Protein AF-A0A822YHT6-F1 (afdb_monomer_lite)

Foldseek 3Di:
DPPVCFLLVQLCVPPNCPAQCSQVSSVLLCLQVQNQAAQDKDWDWDDHPPGDIDIDIDGRNHRRHRDCPTPCNVPSVVDDDDDDD

Sequence (85 aa):
MPVHVEASRMSLHRFGNTSSSSIWYELAYTEAKGRMLKGHRVWQIAFGSGFKCNSAVWEALRHVKPSPKGPWEDCIDRYPVQTVS

InterPro domains:
  IPR012392 Very-long-chain 3-ketoacyl-CoA synthase [PTHR31561] (3-82)
  IPR013747 Beta-ketoacyl-[acyl-carrier-protein] synthase III, C-terminal [PF08541] (8-59)
  IPR016039 Thiolase-like [G3DSA:3.40.47.10] (2-60)
  IPR016039 Thiolase-like [SSF53901] (4-59)

pLDDT: mean 92.35, std 7.75, range [58.66, 97.94]

Radius of gyration: 13.27 Å; chains: 1; bounding box: 37×29×32 Å

Structure (mmCIF, N/CA/C/O backbone):
data_AF-A0A822YHT6-F1
#
_entry.id   AF-A0A822YHT6-F1
#
loop_
_atom_site.group_PDB
_atom_site.id
_atom_site.type_symbol
_atom_site.label_atom_id
_atom_site.label_alt_id
_atom_site.label_comp_id
_atom_site.label_asym_id
_atom_site.label_entity_id
_atom_site.label_seq_id
_atom_site.pdbx_PDB_ins_code
_atom_site.Cartn_x
_atom_site.Cartn_y
_atom_site.Cartn_z
_atom_site.occupancy
_atom_site.B_iso_or_equiv
_atom_site.auth_seq_id
_atom_site.auth_comp_id
_atom_site.auth_asym_id
_atom_site.auth_atom_id
_atom_site.pdbx_PDB_model_num
ATOM 1 N N . MET A 1 1 ? -7.087 -15.569 -5.751 1.00 58.66 1 MET A N 1
ATOM 2 C CA . MET A 1 1 ? -5.740 -15.151 -5.294 1.00 58.66 1 MET A CA 1
ATOM 3 C C . MET A 1 1 ? -5.695 -15.201 -3.775 1.00 58.66 1 MET A C 1
ATOM 5 O O . MET A 1 1 ? -6.733 -14.937 -3.177 1.00 58.66 1 MET A O 1
ATOM 9 N N . PRO A 1 2 ? -4.548 -15.509 -3.147 1.00 75.06 2 PRO A N 1
ATOM 10 C CA . PRO A 1 2 ? -4.403 -15.359 -1.702 1.00 75.06 2 PRO A CA 1
ATOM 11 C C . PRO A 1 2 ? -4.678 -13.906 -1.294 1.00 75.06 2 PRO A C 1
ATOM 13 O O . PRO A 1 2 ? -4.108 -12.988 -1.885 1.00 75.06 2 PRO A O 1
ATOM 16 N N . VAL A 1 3 ? -5.532 -13.692 -0.288 1.00 78.75 3 VAL A N 1
ATOM 17 C CA . VAL A 1 3 ? -5.941 -12.345 0.165 1.00 78.75 3 VAL A CA 1
ATOM 18 C C . VAL A 1 3 ? -4.742 -11.454 0.520 1.00 78.75 3 VAL A C 1
ATOM 20 O O . VAL A 1 3 ? -4.766 -10.250 0.284 1.00 78.75 3 VAL A O 1
ATOM 23 N N . HIS A 1 4 ? -3.658 -12.060 1.016 1.00 81.81 4 HIS A N 1
ATOM 24 C CA . HIS A 1 4 ? -2.449 -11.364 1.457 1.00 81.81 4 HIS A CA 1
ATOM 25 C C . HIS A 1 4 ? -1.611 -10.759 0.319 1.00 81.81 4 HIS A C 1
ATOM 27 O O . HIS A 1 4 ? -0.879 -9.810 0.566 1.00 81.81 4 HIS A O 1
ATOM 33 N N . VAL A 1 5 ? -1.722 -11.261 -0.919 1.00 90.94 5 VAL A N 1
ATOM 34 C CA . VAL A 1 5 ? -0.965 -10.730 -2.077 1.00 90.94 5 VAL A CA 1
ATOM 35 C C . VAL A 1 5 ? -1.818 -9.862 -3.001 1.00 90.94 5 VAL A C 1
ATOM 37 O O . VAL A 1 5 ? -1.321 -9.336 -3.996 1.00 90.94 5 VAL A O 1
ATOM 40 N N . GLU A 1 6 ? -3.109 -9.720 -2.693 1.00 94.69 6 GLU A N 1
ATOM 41 C CA . GLU A 1 6 ? -4.060 -8.980 -3.518 1.00 94.69 6 GLU A CA 1
ATOM 42 C C . GLU A 1 6 ? -3.618 -7.526 -3.705 1.00 94.69 6 GLU A C 1
ATOM 44 O O . GLU A 1 6 ? -3.520 -7.072 -4.839 1.00 94.69 6 GLU A O 1
ATOM 49 N N . ALA A 1 7 ? -3.287 -6.821 -2.618 1.00 95.12 7 ALA A N 1
ATOM 50 C CA . ALA A 1 7 ? -2.899 -5.413 -2.681 1.00 95.12 7 ALA A CA 1
A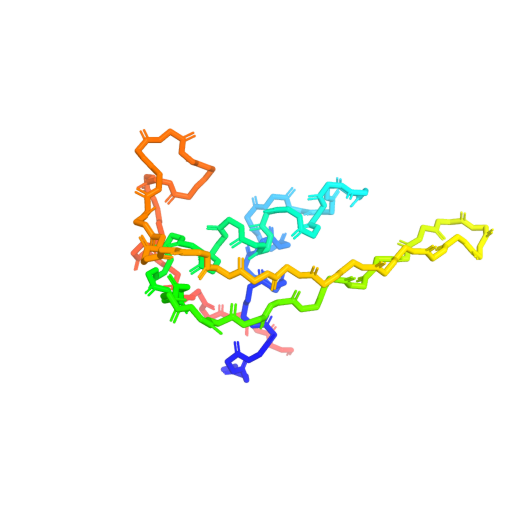TOM 51 C C . ALA A 1 7 ? -1.695 -5.189 -3.607 1.00 95.12 7 ALA A C 1
ATOM 53 O O . ALA A 1 7 ? -1.753 -4.331 -4.483 1.00 95.12 7 ALA A O 1
ATOM 54 N N . SER A 1 8 ? -0.648 -6.009 -3.478 1.00 94.44 8 SER A N 1
ATOM 55 C CA . SER A 1 8 ? 0.546 -5.907 -4.323 1.00 94.44 8 SER A CA 1
ATOM 56 C C . SER A 1 8 ? 0.239 -6.178 -5.796 1.00 94.44 8 SER A C 1
ATOM 58 O O . SER A 1 8 ? 0.577 -5.376 -6.666 1.00 94.44 8 SER A O 1
ATOM 60 N N . ARG A 1 9 ? -0.505 -7.252 -6.099 1.00 94.50 9 ARG A N 1
ATOM 61 C CA . ARG A 1 9 ? -0.860 -7.593 -7.487 1.00 94.50 9 ARG A CA 1
ATOM 62 C C . ARG A 1 9 ? -1.786 -6.564 -8.125 1.00 94.50 9 ARG A C 1
ATOM 64 O O . ARG A 1 9 ? -1.619 -6.264 -9.301 1.00 94.50 9 ARG A O 1
ATOM 71 N N . MET A 1 10 ? -2.7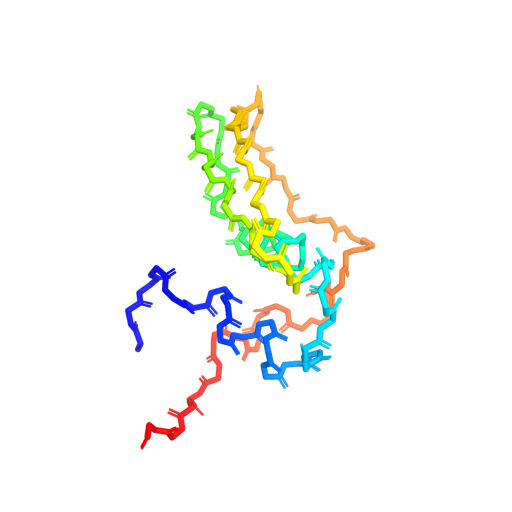60 -6.037 -7.385 1.00 96.56 10 MET A N 1
ATOM 72 C CA . MET A 1 10 ? -3.698 -5.050 -7.926 1.00 96.56 10 MET A CA 1
ATOM 73 C C . MET A 1 10 ? -3.016 -3.696 -8.121 1.00 96.56 10 MET A C 1
ATOM 75 O O . MET A 1 10 ? -3.201 -3.087 -9.176 1.00 96.56 10 MET A O 1
ATOM 79 N N . SER A 1 11 ? -2.180 -3.262 -7.168 1.00 96.44 11 SER A N 1
ATOM 80 C CA . SER A 1 11 ? -1.332 -2.071 -7.321 1.00 96.44 11 SER A CA 1
ATOM 81 C C . SER A 1 11 ? -0.435 -2.187 -8.549 1.00 96.44 11 SER A C 1
ATOM 83 O O . SER A 1 11 ? -0.444 -1.289 -9.387 1.00 96.44 11 SER A O 1
ATOM 85 N N . LEU A 1 12 ? 0.260 -3.319 -8.708 1.00 95.62 12 LEU A N 1
ATOM 86 C CA . LEU A 1 12 ? 1.122 -3.573 -9.861 1.00 95.62 12 LEU A CA 1
ATOM 87 C C . LEU A 1 12 ? 0.332 -3.606 -11.175 1.00 95.62 12 LEU A C 1
ATOM 89 O O . LEU A 1 12 ? 0.756 -3.009 -12.157 1.00 95.62 12 LEU A O 1
ATOM 93 N N . HIS A 1 13 ? -0.828 -4.264 -11.200 1.00 95.62 13 HIS A N 1
ATOM 94 C CA . HIS A 1 13 ? -1.690 -4.314 -12.381 1.00 95.62 13 HIS A CA 1
ATOM 95 C C . HIS A 1 13 ? -2.161 -2.915 -12.813 1.00 95.62 13 HIS A C 1
ATOM 97 O O . HIS A 1 13 ? -2.214 -2.631 -14.004 1.00 95.62 13 HIS A O 1
ATOM 103 N N . ARG A 1 14 ? -2.547 -2.045 -11.868 1.00 95.81 14 ARG A N 1
ATOM 104 C CA . ARG A 1 14 ? -3.085 -0.710 -12.185 1.00 95.81 14 ARG A CA 1
ATOM 105 C C . ARG A 1 14 ? -1.998 0.312 -12.506 1.00 95.81 14 ARG A C 1
ATOM 107 O O . ARG A 1 14 ? -2.149 1.067 -13.458 1.00 95.81 14 ARG A O 1
ATOM 114 N N . PHE A 1 15 ? -0.955 0.374 -11.683 1.00 96.50 15 PHE A N 1
ATOM 115 C CA . PHE A 1 15 ? 0.022 1.466 -11.701 1.00 96.50 15 PHE A CA 1
ATOM 116 C C . PHE A 1 15 ? 1.399 1.046 -12.217 1.00 96.50 15 PHE A C 1
ATOM 118 O O . PHE A 1 15 ? 2.271 1.895 -12.397 1.00 96.50 15 PHE A O 1
ATOM 125 N N . GLY A 1 16 ? 1.616 -0.249 -12.452 1.00 96.38 16 GLY A N 1
ATOM 126 C CA . GLY A 1 16 ? 2.946 -0.778 -12.710 1.00 96.38 16 GLY A CA 1
ATOM 127 C C . GLY A 1 16 ? 3.849 -0.673 -11.481 1.00 96.38 16 GLY A C 1
ATOM 128 O O . GLY A 1 16 ? 3.400 -0.506 -10.345 1.00 96.38 16 GLY A O 1
ATOM 129 N N . ASN A 1 17 ? 5.153 -0.807 -11.710 1.00 95.19 17 ASN A N 1
ATOM 130 C CA . ASN A 1 17 ? 6.151 -0.629 -10.664 1.00 95.19 17 ASN A CA 1
ATOM 131 C C . ASN A 1 17 ? 6.374 0.871 -10.422 1.00 95.19 17 ASN A C 1
ATOM 133 O O . ASN A 1 17 ? 7.081 1.527 -11.186 1.00 95.19 17 ASN A O 1
ATOM 137 N N . THR A 1 18 ? 5.815 1.404 -9.335 1.00 96.06 18 THR A N 1
ATOM 138 C CA . THR A 1 18 ? 6.002 2.804 -8.915 1.00 96.06 18 THR A CA 1
ATOM 139 C C . THR A 1 18 ? 7.217 2.976 -7.991 1.00 96.06 18 THR A C 1
ATOM 141 O O . THR A 1 18 ? 7.304 3.918 -7.194 1.00 96.06 18 THR A O 1
ATOM 144 N N . SER A 1 19 ? 8.191 2.064 -8.109 1.00 93.50 19 SER A N 1
ATOM 145 C CA . SER A 1 19 ? 9.448 2.031 -7.363 1.00 93.50 19 SER A CA 1
ATOM 146 C C . SER A 1 19 ? 9.197 2.084 -5.849 1.00 93.50 19 SER A C 1
ATOM 148 O O . SER A 1 19 ? 8.321 1.381 -5.337 1.00 93.50 19 SER A O 1
ATOM 150 N N . SER A 1 20 ? 9.928 2.926 -5.121 1.00 92.00 20 SER A N 1
ATOM 151 C CA . SER A 1 20 ? 9.836 3.090 -3.665 1.00 92.00 20 SER A CA 1
ATOM 152 C C . SER A 1 20 ? 8.439 3.457 -3.152 1.00 92.00 20 SER A C 1
ATOM 154 O O . SER A 1 20 ? 8.146 3.219 -1.981 1.00 92.00 20 SER A O 1
ATOM 156 N N . SER A 1 21 ? 7.566 4.011 -4.000 1.00 95.00 21 SER A N 1
ATOM 157 C CA . SER A 1 21 ? 6.210 4.392 -3.599 1.00 95.00 21 SER A CA 1
ATOM 158 C C . SER A 1 21 ? 5.206 3.232 -3.608 1.00 95.00 21 SER A C 1
ATOM 160 O O . SER A 1 21 ? 4.132 3.371 -3.025 1.00 95.00 21 SER A O 1
ATOM 162 N N . SER A 1 22 ? 5.557 2.072 -4.180 1.00 95.50 22 SER A N 1
ATOM 163 C CA . SER A 1 22 ? 4.650 0.919 -4.344 1.00 95.50 22 SER A CA 1
ATOM 164 C C . SER A 1 22 ? 3.983 0.492 -3.030 1.00 95.50 22 SER A C 1
ATOM 166 O O . SER A 1 22 ? 2.768 0.307 -2.985 1.00 95.50 22 SER A O 1
ATOM 168 N N . ILE A 1 23 ? 4.742 0.454 -1.928 1.00 95.31 23 ILE A N 1
ATOM 169 C CA . ILE A 1 23 ? 4.235 0.067 -0.598 1.00 95.31 23 ILE A CA 1
ATOM 170 C C . ILE A 1 23 ? 3.106 0.976 -0.084 1.00 95.31 23 ILE A C 1
ATOM 172 O O . ILE A 1 23 ? 2.270 0.546 0.711 1.00 95.31 23 ILE A O 1
ATOM 176 N N . TRP A 1 24 ? 3.069 2.236 -0.527 1.00 95.75 24 TRP A N 1
ATOM 177 C CA . TRP A 1 24 ? 2.038 3.197 -0.142 1.00 95.75 24 TRP A CA 1
ATOM 178 C C . TRP A 1 24 ? 0.769 3.014 -0.968 1.00 95.75 24 TRP A C 1
ATOM 180 O O . TRP A 1 24 ? -0.325 3.137 -0.425 1.00 95.75 24 TRP A O 1
ATOM 190 N N . TYR A 1 25 ? 0.894 2.652 -2.247 1.00 96.88 25 TYR A N 1
ATOM 191 C CA . TYR A 1 25 ? -0.256 2.288 -3.080 1.00 96.88 25 TYR A CA 1
ATOM 192 C C . TYR A 1 25 ? -0.920 0.994 -2.594 1.00 96.88 25 TYR A C 1
ATOM 194 O O . TYR A 1 25 ? -2.149 0.906 -2.590 1.00 96.88 25 TYR A O 1
ATOM 202 N N . GLU A 1 26 ? -0.129 0.027 -2.118 1.00 96.00 26 GLU A N 1
ATOM 203 C CA . GLU A 1 26 ? -0.622 -1.204 -1.483 1.00 96.00 26 GLU A CA 1
ATOM 204 C C . GLU A 1 26 ? -1.350 -0.933 -0.159 1.00 96.00 26 GLU A C 1
ATOM 206 O O . GLU A 1 26 ? -2.426 -1.490 0.092 1.00 96.00 26 GLU A O 1
ATOM 211 N N . LEU A 1 27 ? -0.802 -0.040 0.673 1.00 95.75 27 LEU A N 1
ATOM 212 C CA . LEU A 1 27 ? -1.485 0.405 1.884 1.00 95.75 27 LEU A CA 1
ATOM 213 C C . LEU A 1 27 ? -2.802 1.096 1.518 1.00 95.75 27 LEU A C 1
ATOM 215 O O . LEU A 1 27 ? -3.848 0.658 1.988 1.00 95.75 27 LEU A O 1
ATOM 219 N N . ALA A 1 28 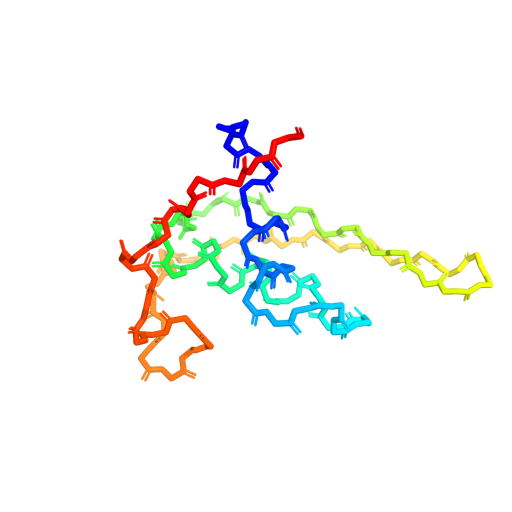? -2.770 2.074 0.607 1.00 96.31 28 ALA A N 1
ATOM 220 C CA . ALA A 1 28 ? -3.946 2.804 0.131 1.00 96.31 28 ALA A CA 1
ATOM 221 C C . ALA A 1 28 ? -5.025 1.877 -0.453 1.00 96.31 28 ALA A C 1
ATOM 223 O O . ALA A 1 28 ? -6.213 2.114 -0.246 1.00 96.31 28 ALA A O 1
ATOM 224 N N . TYR A 1 29 ? -4.638 0.798 -1.143 1.00 96.56 29 TYR A N 1
ATOM 225 C CA . TYR A 1 29 ? -5.571 -0.231 -1.614 1.00 96.56 29 TYR A CA 1
ATOM 226 C C . TYR A 1 29 ? -6.290 -0.902 -0.437 1.00 96.56 29 TYR A C 1
ATOM 228 O O . TYR A 1 29 ? -7.509 -1.075 -0.448 1.00 96.56 29 TYR A O 1
ATOM 236 N N . THR A 1 30 ? -5.539 -1.250 0.608 1.00 95.38 30 THR A N 1
ATOM 237 C CA . THR A 1 30 ? -6.077 -1.856 1.833 1.00 95.38 30 THR A CA 1
ATOM 238 C C . THR A 1 30 ? -7.038 -0.906 2.559 1.00 95.38 30 THR A C 1
ATOM 240 O O . THR A 1 30 ? -8.095 -1.348 3.020 1.00 95.38 30 THR A O 1
ATOM 243 N N . GLU A 1 31 ? -6.726 0.395 2.608 1.00 95.50 31 GLU A N 1
ATOM 244 C CA . GLU A 1 31 ? -7.631 1.423 3.151 1.00 95.50 31 GLU A CA 1
ATOM 245 C C . GLU A 1 31 ? -8.904 1.547 2.311 1.00 95.50 31 GLU A C 1
ATOM 247 O O . GLU A 1 31 ? -10.008 1.552 2.852 1.00 95.50 31 GLU A O 1
ATOM 252 N N . ALA A 1 32 ? -8.761 1.598 0.984 1.00 96.38 32 ALA A N 1
ATOM 253 C CA . ALA A 1 32 ? -9.873 1.738 0.052 1.00 96.38 32 ALA A CA 1
ATOM 254 C C . ALA A 1 32 ? -10.813 0.521 0.082 1.00 96.38 32 ALA A C 1
ATOM 256 O O . ALA A 1 32 ? -12.023 0.669 -0.065 1.00 96.38 32 ALA A O 1
ATOM 257 N N . LYS A 1 33 ? -10.284 -0.679 0.360 1.00 95.00 33 LYS A N 1
ATOM 258 C CA . LYS A 1 33 ? -11.085 -1.882 0.638 1.00 95.00 33 LYS A CA 1
ATOM 259 C C . LYS A 1 33 ? -11.795 -1.865 1.994 1.00 95.00 33 LYS A C 1
ATOM 261 O O . LYS A 1 33 ? -12.504 -2.820 2.302 1.00 95.00 33 LYS A O 1
ATOM 266 N N . GLY A 1 34 ? -11.590 -0.838 2.817 1.00 94.25 34 GLY A N 1
ATOM 267 C CA . GLY A 1 34 ? -12.165 -0.746 4.158 1.00 94.25 34 GLY A CA 1
ATOM 268 C C . GLY A 1 34 ? -11.613 -1.795 5.126 1.00 94.25 34 GLY A C 1
ATOM 269 O O . GLY A 1 34 ? -12.268 -2.125 6.111 1.00 94.25 34 GLY A O 1
ATOM 270 N N . ARG A 1 35 ? -10.422 -2.351 4.855 1.00 93.81 35 ARG A N 1
ATOM 271 C CA . ARG A 1 35 ? -9.843 -3.467 5.630 1.00 93.81 35 ARG A CA 1
ATOM 272 C C . ARG A 1 35 ? -8.980 -3.010 6.814 1.00 93.81 35 ARG A C 1
ATOM 274 O O . ARG A 1 35 ? -8.442 -3.843 7.542 1.00 93.81 35 ARG A O 1
ATOM 281 N N . MET A 1 36 ? -8.844 -1.701 7.030 1.00 95.31 36 MET A N 1
ATOM 282 C CA . MET A 1 36 ? -8.036 -1.140 8.113 1.00 95.31 36 MET A CA 1
ATOM 283 C C . MET A 1 36 ? -8.910 -0.587 9.247 1.00 95.31 36 MET A C 1
ATOM 285 O O . MET A 1 36 ? -9.435 0.526 9.187 1.00 95.31 36 MET A O 1
ATOM 289 N N . LEU A 1 37 ? -9.070 -1.395 10.296 1.00 96.50 37 LEU A N 1
ATOM 290 C CA . LEU A 1 37 ? -9.879 -1.082 11.474 1.00 96.50 37 LEU A CA 1
ATOM 291 C C . LEU A 1 37 ? -9.001 -0.593 12.630 1.00 96.50 37 LEU A C 1
ATOM 293 O O . LEU A 1 37 ? -7.797 -0.841 12.654 1.00 96.50 37 LEU A O 1
ATOM 297 N N . LYS A 1 38 ? -9.612 0.082 13.611 1.00 97.94 38 LYS A N 1
ATOM 298 C CA . LYS A 1 38 ? -8.907 0.535 14.816 1.00 97.94 38 LYS A CA 1
ATOM 299 C C . LYS A 1 38 ? -8.205 -0.642 15.510 1.00 97.94 38 LYS A C 1
ATOM 301 O O . LYS A 1 38 ? -8.814 -1.688 15.705 1.00 97.94 38 LYS A O 1
ATOM 306 N N . GLY A 1 39 ? -6.948 -0.451 15.900 1.00 97.88 39 GLY A N 1
ATOM 307 C CA . GLY A 1 39 ? -6.101 -1.455 16.546 1.00 97.88 39 GLY A CA 1
ATOM 308 C C . GLY A 1 39 ? -5.417 -2.429 15.581 1.00 97.88 39 GLY A C 1
ATOM 309 O O . GLY A 1 39 ? -4.542 -3.178 16.010 1.00 97.88 39 GLY A O 1
ATOM 310 N N . HIS A 1 40 ? -5.757 -2.427 14.283 1.00 97.06 40 HIS A N 1
ATOM 311 C CA . HIS A 1 40 ? -5.007 -3.210 13.298 1.00 97.06 40 HIS A CA 1
ATOM 312 C C . HIS A 1 40 ? -3.564 -2.717 13.216 1.00 97.06 40 HIS A C 1
ATOM 314 O O . HIS A 1 40 ? -3.301 -1.512 13.246 1.00 97.06 40 HIS A O 1
ATOM 320 N N . ARG A 1 41 ? -2.638 -3.664 13.056 1.00 96.94 41 ARG A N 1
ATOM 321 C CA . ARG A 1 41 ? -1.222 -3.385 12.839 1.00 96.94 41 ARG A CA 1
ATOM 322 C C . ARG A 1 41 ? -0.821 -3.762 11.426 1.00 96.94 41 ARG A C 1
ATOM 324 O O . ARG A 1 41 ? -1.166 -4.842 10.954 1.00 96.94 41 ARG A O 1
ATOM 331 N N . VAL A 1 42 ? -0.080 -2.876 10.772 1.00 94.75 42 VAL A N 1
ATOM 332 C CA . VAL A 1 42 ? 0.487 -3.107 9.4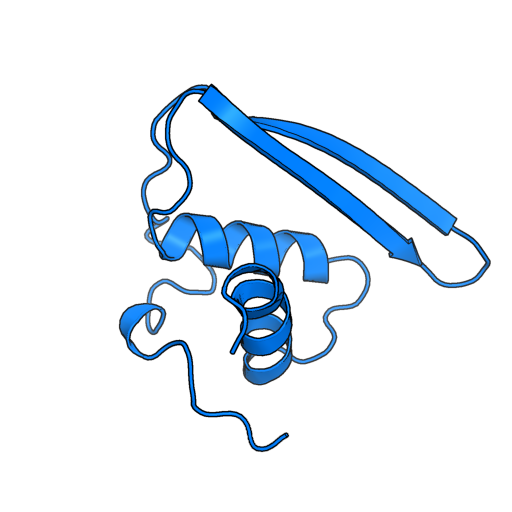44 1.00 94.75 42 VAL A CA 1
ATOM 333 C C . VAL A 1 42 ? 1.994 -3.020 9.553 1.00 94.75 42 VAL A C 1
ATOM 335 O O . VAL A 1 42 ? 2.533 -2.002 9.979 1.00 94.75 42 VAL A O 1
ATOM 338 N N . TRP A 1 43 ? 2.673 -4.084 9.146 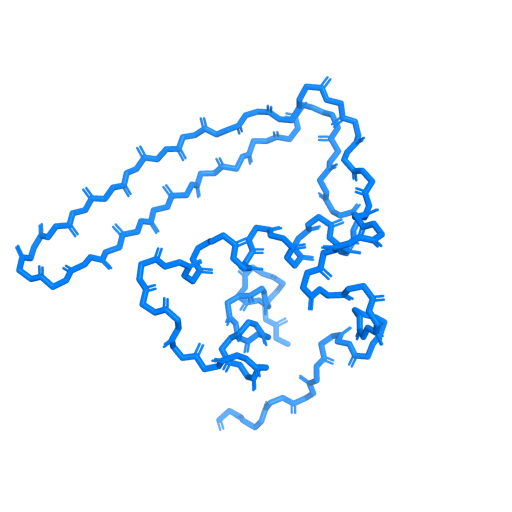1.00 95.69 43 TRP A N 1
ATOM 339 C CA . TRP A 1 43 ? 4.116 -4.078 8.991 1.00 95.69 43 TRP A CA 1
ATOM 340 C C . TRP A 1 43 ? 4.453 -3.873 7.517 1.00 95.69 43 TRP A C 1
ATOM 342 O O . TRP A 1 43 ? 4.153 -4.723 6.682 1.00 95.69 43 TRP A O 1
ATOM 352 N N . GLN A 1 44 ? 5.044 -2.727 7.193 1.00 95.00 44 GLN A N 1
ATOM 353 C CA . GLN A 1 44 ? 5.576 -2.451 5.866 1.00 95.00 44 GLN A CA 1
ATOM 354 C C . GLN A 1 44 ? 7.053 -2.819 5.826 1.00 95.00 44 GLN A C 1
ATOM 356 O O . GLN A 1 44 ? 7.850 -2.319 6.622 1.00 95.00 44 GLN A O 1
ATOM 361 N N . ILE A 1 45 ? 7.405 -3.659 4.858 1.00 93.19 45 ILE A N 1
ATOM 362 C CA . ILE A 1 45 ? 8.780 -4.033 4.543 1.00 93.19 45 ILE A CA 1
ATOM 363 C C . ILE A 1 45 ? 9.014 -3.664 3.084 1.00 93.19 45 ILE A C 1
ATOM 365 O O . ILE A 1 45 ? 8.271 -4.101 2.207 1.00 93.19 45 ILE A O 1
ATOM 369 N N . ALA A 1 46 ? 10.029 -2.848 2.826 1.00 93.25 46 ALA A N 1
ATOM 370 C CA . ALA A 1 46 ? 10.340 -2.358 1.492 1.00 93.25 46 ALA A CA 1
ATOM 371 C C . ALA A 1 46 ? 11.802 -2.623 1.148 1.00 93.25 46 ALA A C 1
ATOM 373 O O . ALA A 1 46 ? 12.691 -2.348 1.953 1.00 93.25 46 ALA A O 1
ATOM 374 N N . PHE A 1 47 ? 12.043 -3.092 -0.074 1.00 91.81 47 PHE A N 1
ATOM 375 C CA . PHE A 1 47 ? 13.380 -3.326 -0.608 1.00 91.81 47 PHE A CA 1
ATOM 376 C C . PHE A 1 47 ? 13.662 -2.372 -1.765 1.00 91.81 47 PHE A C 1
ATOM 378 O O . PHE A 1 47 ? 12.829 -2.179 -2.649 1.00 91.81 47 PHE A O 1
ATOM 385 N N . GLY A 1 48 ? 14.851 -1.778 -1.752 1.00 90.38 48 GLY A N 1
ATOM 386 C CA . GLY A 1 48 ? 15.366 -0.926 -2.818 1.00 90.38 48 GLY A CA 1
ATOM 387 C C . GLY A 1 48 ? 16.665 -1.477 -3.401 1.00 90.38 48 GLY A C 1
ATOM 388 O O . GLY A 1 48 ? 17.339 -2.315 -2.798 1.00 90.38 48 GLY A O 1
ATOM 389 N N . SER A 1 49 ? 17.048 -0.978 -4.577 1.00 88.12 49 SER A N 1
ATOM 390 C CA . SER A 1 49 ? 18.303 -1.362 -5.231 1.00 88.12 49 SER A CA 1
ATOM 391 C C . SER A 1 49 ? 19.521 -1.077 -4.342 1.00 88.12 49 SER A C 1
ATOM 393 O O . SER A 1 49 ? 19.580 -0.050 -3.658 1.00 88.12 49 SER A O 1
ATOM 395 N N . GLY A 1 50 ? 20.521 -1.961 -4.390 1.00 83.31 50 GLY A N 1
ATOM 396 C CA . GLY A 1 50 ? 21.754 -1.817 -3.608 1.00 83.31 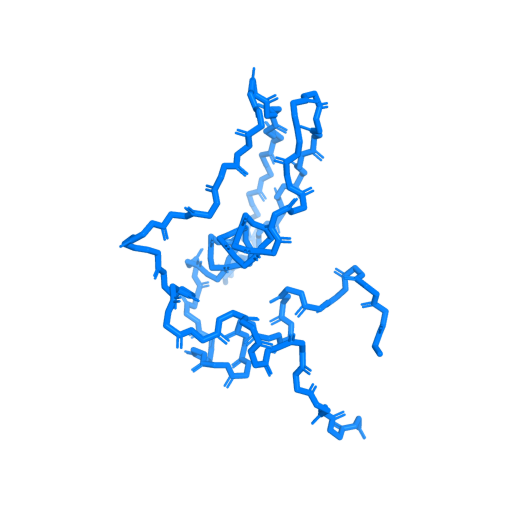50 GLY A CA 1
ATOM 397 C C . GLY A 1 50 ? 21.603 -2.198 -2.132 1.00 83.31 50 GLY A C 1
ATOM 398 O O . GLY A 1 50 ? 22.157 -1.513 -1.279 1.00 83.31 50 GLY A O 1
ATOM 399 N N . PHE A 1 51 ? 20.844 -3.264 -1.841 1.00 81.75 51 PHE A N 1
ATOM 400 C CA . PHE A 1 51 ? 20.645 -3.853 -0.501 1.00 81.75 51 PHE A CA 1
ATOM 401 C C . PHE A 1 51 ? 19.980 -2.938 0.538 1.00 81.75 51 PHE A C 1
ATOM 403 O O . PHE A 1 51 ? 20.120 -3.140 1.743 1.00 81.75 51 PHE A O 1
ATOM 410 N N . LYS A 1 52 ? 19.223 -1.936 0.091 1.00 88.94 52 LYS A N 1
ATOM 411 C CA . LYS A 1 52 ? 18.492 -1.047 0.997 1.00 88.94 52 LYS A CA 1
ATOM 412 C C . LYS A 1 52 ? 17.201 -1.723 1.441 1.00 88.94 52 LYS A C 1
ATOM 414 O O . LYS A 1 52 ? 16.430 -2.193 0.607 1.00 88.94 52 LYS A O 1
ATOM 419 N N . CYS A 1 53 ? 16.962 -1.727 2.746 1.00 92.56 53 CYS A N 1
ATOM 420 C CA . CYS A 1 53 ? 15.742 -2.232 3.360 1.00 92.56 53 CYS A CA 1
ATOM 421 C C . CYS A 1 53 ? 15.166 -1.161 4.287 1.00 92.56 53 CYS A C 1
ATOM 423 O O . CYS A 1 53 ? 15.914 -0.485 4.994 1.00 92.56 53 CYS A O 1
ATOM 425 N N . ASN A 1 54 ? 13.844 -1.015 4.280 1.00 92.19 54 ASN A N 1
ATOM 426 C CA . ASN A 1 54 ? 13.111 -0.250 5.278 1.00 92.19 54 ASN A CA 1
ATOM 427 C C . ASN A 1 54 ? 12.034 -1.135 5.915 1.00 92.19 54 ASN A C 1
ATOM 429 O O . ASN A 1 54 ? 11.394 -1.932 5.229 1.00 92.19 54 ASN A O 1
ATOM 433 N N . SER A 1 55 ? 11.835 -0.969 7.219 1.00 95.31 55 SER A N 1
ATOM 434 C CA . SER A 1 55 ? 10.868 -1.697 8.031 1.00 95.31 55 SER A CA 1
ATOM 435 C C . SER A 1 55 ? 10.157 -0.712 8.953 1.00 95.31 55 SER A C 1
ATOM 437 O O . SER A 1 55 ? 10.802 -0.044 9.759 1.00 95.31 55 SER A O 1
ATOM 439 N N . ALA A 1 56 ? 8.833 -0.625 8.840 1.00 96.12 56 ALA A N 1
ATOM 440 C CA . ALA A 1 56 ? 8.006 0.241 9.675 1.00 96.12 56 ALA A CA 1
ATOM 441 C C . ALA A 1 56 ? 6.729 -0.482 10.106 1.00 96.12 56 ALA A C 1
ATOM 443 O O . ALA A 1 56 ? 6.068 -1.132 9.295 1.00 96.12 56 ALA A O 1
ATOM 444 N N . VAL A 1 57 ? 6.371 -0.353 11.383 1.00 97.19 57 VAL A N 1
ATOM 445 C CA . VAL A 1 57 ? 5.121 -0.889 11.930 1.00 97.19 57 VAL A CA 1
ATOM 446 C C . VAL A 1 57 ? 4.188 0.268 12.252 1.00 97.19 57 VAL A C 1
ATOM 448 O O . VAL A 1 57 ? 4.561 1.195 12.967 1.00 97.19 57 VAL A O 1
ATOM 451 N N . TRP A 1 58 ? 2.966 0.184 11.743 1.00 96.56 58 TRP A N 1
ATOM 452 C CA . TRP A 1 58 ? 1.901 1.155 11.953 1.00 96.56 58 TRP A CA 1
ATOM 453 C C . TRP A 1 58 ? 0.776 0.521 12.759 1.00 96.56 58 TRP A C 1
ATOM 455 O O . TRP A 1 58 ? 0.440 -0.641 12.534 1.00 96.56 58 TRP A O 1
ATOM 465 N N . GLU A 1 59 ? 0.158 1.291 13.653 1.00 97.56 59 GLU A N 1
ATOM 466 C CA . GLU A 1 59 ? -1.083 0.911 14.329 1.00 97.56 59 GLU A CA 1
ATOM 467 C C . GLU A 1 59 ? -2.199 1.886 13.941 1.00 97.56 59 GLU A C 1
ATOM 469 O O . GLU A 1 59 ? -2.054 3.107 14.036 1.00 97.56 59 GLU A O 1
ATOM 474 N N . ALA A 1 60 ? -3.329 1.348 13.494 1.00 97.75 60 ALA A N 1
ATOM 475 C CA . ALA A 1 60 ? -4.486 2.144 13.128 1.00 97.75 60 ALA A CA 1
ATOM 476 C C . ALA A 1 60 ? -5.171 2.694 14.389 1.00 97.75 60 ALA A C 1
ATOM 478 O O . ALA A 1 60 ? -5.907 1.996 15.081 1.00 97.75 60 ALA A O 1
ATOM 479 N N . LEU A 1 61 ? -4.985 3.983 14.674 1.00 97.50 61 LEU A N 1
ATOM 480 C CA . LEU A 1 61 ? -5.574 4.633 15.858 1.00 97.50 61 LEU A CA 1
ATOM 481 C C . LEU A 1 61 ? -7.106 4.788 15.780 1.00 97.50 61 LEU A C 1
ATOM 483 O O . LEU A 1 61 ? -7.778 5.059 16.779 1.00 97.50 61 LEU A O 1
ATOM 487 N N . ARG A 1 62 ? -7.675 4.616 14.584 1.00 97.12 62 ARG A N 1
ATOM 488 C CA . ARG A 1 62 ? -9.106 4.724 14.277 1.00 97.12 62 ARG A CA 1
ATOM 489 C C . ARG A 1 62 ? -9.478 3.789 13.130 1.00 97.12 62 ARG A C 1
ATOM 491 O O . ARG A 1 62 ? -8.600 3.312 12.420 1.00 97.12 62 ARG A O 1
ATOM 498 N N . HIS A 1 63 ? -10.777 3.583 12.916 1.00 97.12 63 HIS A N 1
ATOM 499 C CA . HIS A 1 63 ? -11.264 2.965 11.682 1.00 97.12 63 HIS A CA 1
ATOM 500 C C . HIS A 1 63 ? -10.921 3.878 10.506 1.00 97.12 63 HIS A C 1
ATOM 502 O O . HIS A 1 63 ? -11.385 5.022 10.451 1.00 97.12 63 HIS A O 1
ATOM 508 N N . VAL A 1 64 ? -10.081 3.394 9.596 1.00 95.94 64 VAL A N 1
ATOM 509 C CA . VAL A 1 64 ? -9.650 4.166 8.434 1.00 95.94 64 VAL A CA 1
ATOM 510 C C . VAL A 1 64 ? -10.714 4.017 7.357 1.00 95.94 64 VAL A C 1
ATOM 512 O O . VAL A 1 64 ? -10.999 2.917 6.889 1.00 95.94 64 VAL A O 1
ATOM 515 N N . LYS A 1 65 ? -11.348 5.137 7.009 1.00 94.12 65 LYS A N 1
ATOM 516 C CA . LYS A 1 65 ? -12.331 5.194 5.926 1.00 94.12 65 LYS A CA 1
ATOM 517 C C . LYS A 1 65 ? -11.603 5.349 4.585 1.00 94.12 65 LYS A C 1
ATOM 519 O O . LYS A 1 65 ? -10.584 6.042 4.561 1.00 94.12 65 LYS A O 1
ATOM 524 N N . PRO A 1 66 ? -12.135 4.783 3.486 1.00 92.94 66 PRO A N 1
ATOM 525 C CA . PRO A 1 66 ? -11.634 5.061 2.145 1.00 92.94 66 PRO A CA 1
ATOM 526 C C . PRO A 1 66 ? -11.514 6.571 1.901 1.00 92.94 66 PRO A C 1
ATOM 528 O O . PRO A 1 66 ? -12.438 7.330 2.204 1.00 92.94 66 PRO A O 1
ATOM 531 N N . SER A 1 67 ? -10.362 7.010 1.393 1.00 90.06 67 SER A N 1
ATOM 532 C CA . SER A 1 67 ? -10.125 8.424 1.098 1.00 90.06 67 SER A CA 1
ATOM 533 C C . SER A 1 67 ? -10.846 8.834 -0.195 1.00 90.06 67 SER A C 1
ATOM 535 O O . SER A 1 67 ? -10.597 8.207 -1.226 1.00 90.06 67 SER A O 1
ATOM 537 N N . PRO A 1 68 ? -11.648 9.918 -0.194 1.00 88.62 68 PRO A N 1
ATOM 538 C CA . PRO A 1 68 ? -12.316 10.448 -1.389 1.00 88.62 68 PRO A CA 1
ATOM 539 C C . PRO A 1 68 ? -11.366 11.243 -2.303 1.00 88.62 68 PRO A C 1
ATOM 541 O O . PRO A 1 68 ? -11.805 12.043 -3.109 1.00 88.62 68 PRO A O 1
ATOM 544 N N . LYS A 1 69 ? -10.053 11.153 -2.080 1.00 91.88 69 LYS A N 1
ATOM 545 C CA . LYS A 1 69 ? -9.008 11.708 -2.958 1.00 91.88 69 LYS A CA 1
ATOM 546 C C . LYS A 1 69 ? -7.855 10.713 -3.103 1.00 91.88 69 LYS A C 1
ATOM 548 O O . LYS A 1 69 ? -6.699 11.098 -3.270 1.00 91.88 69 LYS A O 1
ATOM 553 N N . GLY A 1 70 ? -8.149 9.431 -2.882 1.00 92.19 70 GLY A N 1
ATOM 554 C CA . GLY A 1 70 ? -7.172 8.354 -2.929 1.00 92.19 70 GLY A CA 1
ATOM 555 C C . GLY A 1 70 ? -6.965 7.839 -4.356 1.00 92.19 70 GLY A C 1
ATOM 556 O O . GLY A 1 70 ? -7.858 7.964 -5.189 1.00 92.19 70 GLY A O 1
ATOM 557 N N . PRO A 1 71 ? -5.837 7.166 -4.637 1.00 94.88 71 PRO A N 1
ATOM 558 C CA . PRO A 1 71 ? -5.540 6.633 -5.974 1.00 94.88 71 PRO A CA 1
ATOM 559 C C . PRO A 1 71 ? -6.524 5.545 -6.454 1.00 94.88 71 PRO A C 1
ATOM 561 O O . PRO A 1 71 ? -6.501 5.153 -7.622 1.00 94.88 71 PRO A O 1
ATOM 564 N N . TRP A 1 72 ? -7.373 5.051 -5.550 1.00 95.94 72 TRP A N 1
ATOM 565 C CA . TRP A 1 72 ? -8.340 3.976 -5.771 1.00 95.94 72 TRP A CA 1
ATOM 566 C C . TRP A 1 72 ? -9.806 4.434 -5.738 1.00 95.94 72 TRP A C 1
ATOM 568 O O . TRP A 1 72 ? -10.695 3.597 -5.874 1.00 95.94 72 TRP A O 1
ATOM 578 N N . GLU A 1 73 ? -10.072 5.724 -5.519 1.00 94.25 73 GLU A N 1
ATOM 579 C CA . GLU A 1 73 ? -11.421 6.267 -5.285 1.00 94.25 73 GLU A CA 1
ATOM 580 C C . GLU A 1 73 ? -12.435 5.862 -6.369 1.00 94.25 73 GLU A C 1
ATOM 582 O O . GLU A 1 73 ? -13.538 5.423 -6.061 1.00 94.25 73 GLU A O 1
ATOM 587 N N . ASP A 1 74 ? -12.035 5.968 -7.633 1.00 93.94 74 ASP A N 1
ATOM 588 C CA . ASP A 1 74 ? -12.871 5.811 -8.826 1.00 93.94 74 ASP A CA 1
ATOM 589 C C . ASP A 1 74 ? -13.059 4.353 -9.280 1.00 93.94 74 ASP A C 1
ATOM 591 O O . ASP A 1 74 ? -13.653 4.081 -10.330 1.00 93.94 74 ASP A O 1
ATOM 595 N N . CYS A 1 75 ? -12.425 3.401 -8.595 1.00 94.38 75 CYS A N 1
ATOM 596 C CA . CYS A 1 75 ? -12.255 2.073 -9.174 1.00 94.38 75 CYS A CA 1
ATOM 597 C C . CYS A 1 75 ? -12.098 0.916 -8.198 1.00 94.38 75 CYS A C 1
ATOM 599 O O . CYS A 1 75 ? -12.008 -0.221 -8.662 1.00 94.38 75 CYS A O 1
ATOM 601 N N . ILE A 1 76 ? -12.017 1.152 -6.886 1.00 95.88 76 ILE A N 1
ATOM 602 C CA . ILE A 1 76 ? -11.706 0.089 -5.924 1.00 95.88 76 ILE A CA 1
ATOM 603 C C . ILE A 1 76 ? -12.713 -1.067 -5.956 1.00 95.88 76 ILE A C 1
ATOM 605 O O . ILE A 1 76 ? -12.349 -2.217 -5.705 1.00 95.88 76 ILE A O 1
ATOM 609 N N . ASP A 1 77 ? -13.965 -0.778 -6.283 1.00 95.06 77 ASP A N 1
ATOM 610 C CA . ASP A 1 77 ? -15.067 -1.722 -6.454 1.00 95.06 77 ASP A CA 1
ATOM 611 C C . ASP A 1 77 ? -14.821 -2.731 -7.589 1.00 95.06 77 ASP A C 1
ATOM 613 O O . ASP A 1 77 ? -15.254 -3.877 -7.488 1.00 95.06 77 ASP A O 1
ATOM 617 N N . ARG A 1 78 ? -14.040 -2.357 -8.611 1.00 95.38 78 ARG A N 1
ATOM 618 C CA . ARG A 1 78 ? -13.697 -3.215 -9.762 1.00 95.38 78 ARG A CA 1
ATOM 619 C C . ARG A 1 78 ? -12.573 -4.218 -9.486 1.00 95.38 78 ARG A C 1
ATOM 621 O O . ARG A 1 78 ? -12.258 -5.040 -10.344 1.00 95.38 78 ARG A O 1
ATOM 628 N N . TYR A 1 79 ? -11.950 -4.151 -8.311 1.00 94.50 79 TYR A N 1
ATOM 629 C CA . TYR A 1 79 ? -10.869 -5.048 -7.902 1.00 94.50 79 TYR A CA 1
ATOM 630 C C . TYR A 1 79 ? -11.362 -6.101 -6.889 1.00 94.50 79 TYR A C 1
ATOM 632 O O . TYR A 1 79 ? -12.302 -5.837 -6.141 1.00 94.50 79 TYR A O 1
ATOM 640 N N . PRO A 1 80 ? -10.709 -7.268 -6.766 1.00 94.62 80 PRO A N 1
ATOM 641 C CA . PRO A 1 80 ? -9.583 -7.709 -7.575 1.00 94.62 80 PRO A CA 1
ATOM 642 C C . PRO A 1 80 ? -10.010 -8.152 -8.977 1.00 94.62 80 PRO A C 1
ATOM 644 O O . PRO A 1 80 ? -11.043 -8.790 -9.151 1.00 94.62 80 PRO A O 1
ATOM 647 N N . VAL A 1 81 ? -9.170 -7.868 -9.970 1.00 92.44 81 VAL A N 1
ATOM 648 C CA . VAL A 1 81 ? -9.324 -8.441 -11.311 1.00 92.44 81 VAL A CA 1
ATOM 649 C C . VAL A 1 81 ? -8.766 -9.867 -11.335 1.00 92.44 81 VAL A C 1
ATOM 651 O O . VAL A 1 81 ? -7.816 -10.191 -10.610 1.00 92.44 81 VAL A O 1
ATOM 654 N N . GLN A 1 82 ? -9.336 -10.736 -12.174 1.00 86.50 82 GLN A N 1
ATOM 655 C CA . GLN A 1 82 ? -8.726 -12.037 -12.447 1.00 86.50 82 GLN A CA 1
ATOM 656 C C . GLN A 1 82 ? -7.399 -11.803 -13.171 1.00 86.50 82 GLN A C 1
ATOM 658 O O . GLN A 1 82 ? -7.365 -11.274 -14.276 1.00 86.50 82 GLN A O 1
ATOM 663 N N . THR A 1 83 ? -6.298 -12.176 -12.527 1.00 71.62 83 THR A N 1
ATOM 664 C CA . THR A 1 83 ? -4.978 -12.171 -13.159 1.00 71.62 83 THR A CA 1
ATOM 665 C C . THR A 1 83 ? -4.656 -13.598 -13.564 1.00 71.62 83 THR A C 1
ATOM 667 O O . THR A 1 83 ? -4.762 -14.503 -12.736 1.00 71.62 83 THR A O 1
ATOM 670 N N . VAL A 1 84 ? -4.294 -13.798 -14.832 1.00 64.00 84 VAL A N 1
ATOM 671 C CA . VAL A 1 84 ? -3.769 -15.081 -15.310 1.00 64.00 84 VAL A CA 1
ATOM 672 C C . VAL A 1 84 ? -2.458 -15.332 -14.563 1.00 64.00 84 VAL A C 1
ATOM 674 O O . VAL A 1 84 ? -1.641 -14.414 -14.436 1.00 64.00 84 VAL A O 1
ATOM 677 N N . SER A 1 85 ? -2.321 -16.511 -13.955 1.00 59.06 85 SER A N 1
ATOM 678 C CA . SER A 1 85 ? -1.091 -16.920 -13.266 1.00 59.06 85 SER A CA 1
ATOM 679 C C . SER A 1 85 ? -0.066 -17.431 -14.257 1.00 59.06 85 SER A C 1
ATOM 681 O O . SER A 1 85 ? -0.479 -18.278 -15.080 1.00 59.06 85 SER A O 1
#

Organism: Nelumbo nucifera (NCBI:txid4432)

Secondary structure (DSSP, 8-state):
--GGGHHHHHHHHHH---GGGHHHHHHHHHHHTT---TT-EEEEEEEETTTEEEEEEEE-SSPPPPPTTSTTTTTGGG-S-----